Protein AF-A0ABC8V408-F1 (afdb_monomer)

Sequence (95 aa):
MGIKLAKLLQIRELYGNVIVSSRGKLNFQEQYRKIQTSQPLILKYQGTERIGDGAVEQIHVDIQTPNGAIGADILLTGGLNGSFCSILIAPFQNY

Nearest PDB structures (foldseek):
  8ao1-assembly1_A  TM=4.439E-01  e=2.085E-01  synthetic construct
  8ao0-assembly1_A  TM=3.555E-01  e=2.653E-01  synthetic construct
  1muc-assembly1_A  TM=5.582E-01  e=2.775E+00  Pseudomonas putida
  5z58-assembly1_v  TM=5.111E-01  e=2.317E+00  Homo sapiens
  7r81-assembly1_K1  TM=2.181E-01  e=5.716E+00  Neurospora crassa

Radius of gyration: 19.47 Å; Cα contacts (8 Å, |Δi|>4): 95; chains: 1; bounding box: 43×25×56 Å

Structure (mmCIF, N/CA/C/O backbone):
data_AF-A0ABC8V408-F1
#
_entry.id   AF-A0ABC8V408-F1
#
loop_
_atom_site.group_PDB
_atom_site.id
_atom_site.type_symbol
_atom_site.label_atom_id
_atom_site.label_alt_id
_atom_site.label_comp_id
_atom_site.label_asym_id
_atom_site.label_entity_id
_atom_site.label_seq_id
_atom_site.pdbx_PDB_ins_code
_atom_site.Cartn_x
_atom_site.Cartn_y
_atom_site.Cartn_z
_atom_site.occupancy
_atom_site.B_iso_or_equiv
_atom_site.auth_seq_id
_atom_site.auth_comp_id
_atom_site.auth_asym_id
_atom_site.auth_atom_id
_atom_site.pdbx_PDB_model_num
ATOM 1 N N . MET A 1 1 ? 6.455 13.764 -4.347 1.00 50.97 1 MET A N 1
ATOM 2 C CA . MET A 1 1 ? 5.680 13.418 -5.564 1.00 50.97 1 MET A CA 1
ATOM 3 C C . MET A 1 1 ? 6.428 13.725 -6.872 1.00 50.97 1 MET A C 1
ATOM 5 O O . MET A 1 1 ? 6.547 12.827 -7.692 1.00 50.97 1 MET A O 1
ATOM 9 N N . GLY A 1 2 ? 7.004 14.923 -7.069 1.00 54.75 2 GLY A N 1
ATOM 10 C CA . GLY A 1 2 ? 7.612 15.327 -8.359 1.00 54.75 2 GLY A CA 1
ATOM 11 C C . GLY A 1 2 ? 8.910 14.618 -8.792 1.00 54.75 2 GLY A C 1
ATOM 12 O O . GLY A 1 2 ? 9.162 14.480 -9.984 1.00 54.75 2 GLY A O 1
ATOM 13 N N . ILE A 1 3 ? 9.712 14.102 -7.854 1.00 55.97 3 ILE A N 1
ATOM 14 C CA . ILE A 1 3 ? 11.052 13.553 -8.153 1.00 55.97 3 ILE A CA 1
ATOM 15 C C . ILE A 1 3 ? 10.989 12.265 -9.004 1.00 55.97 3 ILE A C 1
ATOM 17 O O . ILE A 1 3 ? 11.842 12.051 -9.861 1.00 55.97 3 ILE A O 1
ATOM 21 N N . LYS A 1 4 ? 9.979 11.404 -8.795 1.00 68.75 4 LYS A N 1
ATOM 22 C CA . LYS A 1 4 ? 9.839 10.109 -9.499 1.00 68.75 4 LYS A CA 1
ATOM 23 C C . LYS A 1 4 ? 9.394 10.311 -10.958 1.00 68.75 4 LYS A C 1
ATOM 25 O O . LYS A 1 4 ? 9.895 9.631 -11.847 1.00 68.75 4 LYS A O 1
ATOM 30 N N . LEU A 1 5 ? 8.518 11.291 -11.203 1.00 69.75 5 LEU A N 1
ATOM 31 C CA . LEU A 1 5 ? 8.029 11.643 -12.540 1.00 69.75 5 LEU A CA 1
ATOM 32 C C . LEU A 1 5 ? 9.090 12.379 -13.369 1.00 69.75 5 LEU A C 1
ATOM 34 O O . LEU A 1 5 ? 9.306 12.027 -14.525 1.00 69.75 5 LEU A O 1
ATOM 38 N N . ALA A 1 6 ? 9.795 13.341 -12.763 1.00 75.50 6 ALA A N 1
ATOM 39 C CA . ALA A 1 6 ? 10.875 14.077 -13.421 1.00 75.50 6 ALA A CA 1
ATOM 40 C C . ALA A 1 6 ? 12.006 13.146 -13.892 1.00 75.50 6 ALA A C 1
ATOM 42 O O . ALA A 1 6 ? 12.477 13.265 -15.018 1.00 75.50 6 ALA A O 1
ATOM 43 N N . LYS A 1 7 ? 12.378 12.150 -13.076 1.00 78.31 7 LYS A N 1
ATOM 44 C CA . LYS A 1 7 ? 13.353 11.118 -13.467 1.00 78.31 7 LYS A CA 1
ATOM 45 C C . LYS A 1 7 ? 12.872 10.264 -14.642 1.00 78.31 7 LYS A C 1
ATOM 47 O O . LYS A 1 7 ? 13.669 9.925 -15.508 1.00 78.31 7 LYS A O 1
ATOM 52 N N . LEU A 1 8 ? 11.582 9.922 -14.691 1.00 74.75 8 LEU A N 1
ATOM 53 C CA . LEU A 1 8 ? 11.026 9.133 -15.793 1.00 74.75 8 LEU A CA 1
ATOM 54 C C . LEU A 1 8 ? 11.068 9.917 -17.116 1.00 74.75 8 LEU A C 1
ATOM 56 O O . LEU A 1 8 ? 11.419 9.355 -18.151 1.00 74.75 8 LEU A O 1
ATOM 60 N N . LEU A 1 9 ? 10.743 11.214 -17.068 1.00 78.75 9 LEU A N 1
ATOM 61 C CA . LEU A 1 9 ? 10.817 12.119 -18.219 1.00 78.75 9 LEU A CA 1
ATOM 62 C C . LEU A 1 9 ? 12.257 12.291 -18.711 1.00 78.75 9 LEU A C 1
ATOM 64 O O . LEU A 1 9 ? 12.510 12.127 -19.900 1.00 78.75 9 LEU A O 1
ATOM 68 N N . GLN A 1 10 ? 13.204 12.496 -17.795 1.00 80.19 10 GLN A N 1
ATOM 69 C CA . GLN A 1 10 ? 14.623 12.602 -18.132 1.00 80.19 10 GLN A CA 1
ATOM 70 C C . GLN A 1 10 ? 15.150 11.333 -18.824 1.00 80.19 10 GLN A C 1
ATOM 72 O O . GLN A 1 10 ? 15.888 11.407 -19.803 1.00 80.19 10 GLN A O 1
ATOM 77 N N . ILE A 1 11 ? 14.750 10.147 -18.353 1.00 77.31 11 ILE A N 1
ATOM 78 C CA . ILE A 1 11 ? 15.141 8.882 -18.992 1.00 77.31 11 ILE A CA 1
ATOM 79 C C . ILE A 1 11 ? 14.538 8.769 -20.397 1.00 77.31 11 ILE A C 1
ATOM 81 O O . ILE A 1 11 ? 15.227 8.311 -21.304 1.00 77.31 11 ILE A O 1
ATOM 85 N N . ARG A 1 12 ? 13.289 9.208 -20.604 1.00 78.12 12 ARG A N 1
ATOM 86 C CA . ARG A 1 12 ? 12.673 9.236 -21.940 1.00 78.12 12 ARG A CA 1
ATOM 87 C C . ARG A 1 12 ? 13.443 10.138 -22.899 1.00 78.12 12 ARG A C 1
ATOM 89 O O . ARG A 1 12 ? 13.641 9.762 -24.049 1.00 78.12 12 ARG A O 1
ATOM 96 N N . GLU A 1 13 ? 13.837 11.321 -22.447 1.00 84.75 13 GLU A N 1
ATOM 97 C CA . GLU A 1 13 ? 14.586 12.277 -23.270 1.00 84.75 13 GLU A CA 1
ATOM 98 C C . GLU A 1 13 ? 15.946 11.714 -23.695 1.00 84.75 13 GLU A C 1
ATOM 100 O O . GLU A 1 13 ? 16.358 11.910 -24.834 1.00 84.75 13 GLU A O 1
ATOM 105 N N . LEU A 1 14 ? 16.606 10.964 -22.809 1.00 79.00 14 LEU A N 1
ATOM 106 C CA . LEU A 1 14 ? 17.934 10.401 -23.059 1.00 79.00 14 LEU A CA 1
ATOM 107 C C . LEU A 1 14 ? 17.917 9.067 -23.825 1.00 79.00 14 LEU A C 1
ATOM 109 O O . LEU A 1 14 ? 18.804 8.821 -24.637 1.00 79.00 14 LEU A O 1
ATOM 113 N N . TYR A 1 15 ? 16.938 8.196 -23.565 1.00 74.94 15 TYR A N 1
ATOM 114 C CA . TYR A 1 15 ? 16.944 6.794 -24.019 1.00 74.94 15 TYR A CA 1
ATOM 115 C C . TYR A 1 15 ? 15.696 6.388 -24.819 1.00 74.94 15 TYR A C 1
ATOM 117 O O . TYR A 1 15 ? 15.560 5.236 -25.236 1.00 74.94 15 TYR A O 1
ATOM 125 N N . GLY A 1 16 ? 14.770 7.318 -25.060 1.00 77.88 16 GLY A N 1
ATOM 126 C CA . GLY A 1 16 ? 13.531 7.054 -25.781 1.00 77.88 16 GLY A CA 1
ATOM 127 C C . GLY A 1 16 ? 12.524 6.239 -24.962 1.00 77.88 16 GLY A C 1
ATOM 128 O O . GLY A 1 16 ? 12.420 6.354 -23.744 1.00 77.88 16 GLY A O 1
ATOM 129 N N . ASN A 1 17 ? 11.716 5.420 -25.635 1.00 78.69 17 ASN A N 1
ATOM 130 C CA . ASN A 1 17 ? 10.537 4.795 -25.018 1.00 78.69 17 ASN A CA 1
ATOM 131 C C . ASN A 1 17 ? 10.851 3.545 -24.163 1.00 78.69 17 ASN A C 1
ATOM 133 O O . ASN A 1 17 ? 9.937 2.945 -23.590 1.00 78.69 17 ASN A O 1
ATOM 137 N N . VAL A 1 18 ? 12.122 3.132 -24.099 1.00 75.88 18 VAL A N 1
ATOM 138 C CA . VAL A 1 18 ? 12.580 1.917 -23.411 1.00 75.88 18 VAL A CA 1
ATOM 139 C C . VAL A 1 18 ? 13.466 2.299 -22.230 1.00 75.88 18 VAL A C 1
ATOM 141 O O . VAL A 1 18 ? 14.539 2.868 -22.396 1.00 75.88 18 VAL A O 1
ATOM 144 N N . ILE A 1 19 ? 13.029 1.936 -21.028 1.00 77.81 19 ILE A N 1
ATOM 145 C CA . ILE A 1 19 ? 13.761 2.136 -19.779 1.00 77.81 19 ILE A CA 1
ATOM 146 C C . ILE A 1 19 ? 14.476 0.830 -19.438 1.00 77.81 19 ILE A C 1
ATOM 148 O O . ILE A 1 19 ? 13.833 -0.200 -19.235 1.00 77.81 19 ILE A O 1
ATOM 152 N N . VAL A 1 20 ? 15.804 0.849 -19.352 1.00 72.88 20 VAL A N 1
ATOM 153 C CA . VAL A 1 20 ? 16.577 -0.324 -18.921 1.00 72.88 20 VAL A CA 1
ATOM 154 C C . VAL A 1 20 ? 16.702 -0.307 -17.398 1.00 72.88 20 VAL A C 1
ATOM 156 O O . VAL A 1 20 ? 17.131 0.683 -16.814 1.00 72.88 20 VAL A O 1
ATOM 159 N N . SER A 1 21 ? 16.314 -1.404 -16.749 1.00 71.69 21 SER A N 1
ATOM 160 C CA . SER A 1 21 ? 16.461 -1.607 -15.305 1.00 71.69 21 SER A CA 1
ATOM 161 C C . SER A 1 21 ? 17.210 -2.907 -15.017 1.00 71.69 21 SER A C 1
ATOM 163 O O . SER A 1 21 ? 17.320 -3.771 -15.888 1.00 71.69 21 SER A O 1
ATOM 165 N N . SER A 1 22 ? 17.645 -3.105 -13.769 1.00 70.94 22 SER A N 1
ATOM 166 C CA . SER A 1 22 ? 18.223 -4.381 -13.316 1.00 70.94 22 SER A CA 1
ATOM 167 C C . SER A 1 22 ? 17.267 -5.573 -13.459 1.00 70.94 22 SER A C 1
ATOM 169 O O . SER A 1 22 ? 17.711 -6.715 -13.450 1.00 70.94 22 SER A O 1
ATOM 171 N N . ARG A 1 23 ? 15.960 -5.319 -13.619 1.00 73.50 23 ARG A N 1
ATOM 172 C CA . ARG A 1 23 ? 14.916 -6.331 -13.843 1.00 73.50 23 ARG A CA 1
ATOM 173 C C . ARG A 1 23 ? 14.545 -6.506 -15.323 1.00 73.50 23 ARG A C 1
ATOM 175 O O . ARG A 1 23 ? 13.594 -7.218 -15.622 1.00 73.50 23 ARG A O 1
ATOM 182 N N . GLY A 1 24 ? 15.260 -5.851 -16.241 1.00 79.06 24 GLY A N 1
ATOM 183 C CA . GLY A 1 24 ? 15.018 -5.914 -17.684 1.00 79.06 24 GLY A CA 1
ATOM 184 C C . GLY A 1 24 ? 14.504 -4.605 -18.290 1.00 79.06 24 GLY A C 1
ATOM 185 O O . GLY A 1 24 ? 14.545 -3.541 -17.662 1.00 79.06 24 GLY A O 1
ATOM 186 N N . LYS A 1 25 ? 14.046 -4.692 -19.546 1.00 81.69 25 LYS A N 1
ATOM 187 C CA . LYS A 1 25 ? 13.510 -3.566 -20.327 1.00 81.69 25 LYS A CA 1
ATOM 188 C C . LYS A 1 25 ? 12.063 -3.280 -19.923 1.00 81.69 25 LYS A C 1
ATOM 190 O O . LYS A 1 25 ? 11.224 -4.173 -19.940 1.00 81.69 25 LYS A O 1
ATOM 195 N N . LEU A 1 26 ? 11.778 -2.028 -19.595 1.00 79.12 26 LEU A N 1
ATOM 196 C CA . LEU A 1 26 ? 10.465 -1.527 -19.202 1.00 79.12 26 LEU A CA 1
ATOM 197 C C . LEU A 1 26 ? 9.984 -0.495 -20.226 1.00 79.12 26 LEU A C 1
ATOM 199 O O . LEU A 1 26 ? 10.774 0.305 -20.725 1.00 79.12 26 LEU A O 1
ATOM 203 N N . ASN A 1 27 ? 8.688 -0.482 -20.529 1.00 82.38 27 ASN A N 1
ATOM 204 C CA . ASN A 1 27 ? 8.102 0.507 -21.428 1.00 82.38 27 ASN A CA 1
ATOM 205 C C . ASN A 1 27 ? 7.772 1.807 -20.673 1.00 82.38 27 ASN A C 1
ATOM 207 O O . ASN A 1 27 ? 7.123 1.780 -19.626 1.00 82.38 27 ASN A O 1
ATOM 211 N N . PHE A 1 28 ? 8.188 2.953 -21.215 1.00 78.81 28 PHE A N 1
ATOM 212 C CA . PHE A 1 28 ? 7.948 4.257 -20.594 1.00 78.81 28 PHE A CA 1
ATOM 213 C C . PHE A 1 28 ? 6.455 4.558 -20.384 1.00 78.81 28 PHE A C 1
ATOM 215 O O . PHE A 1 28 ? 6.074 4.974 -19.292 1.00 78.81 28 PHE A O 1
ATOM 222 N N . GLN A 1 29 ? 5.600 4.328 -21.385 1.00 81.00 29 GLN A N 1
ATOM 223 C CA . GLN A 1 29 ? 4.163 4.622 -21.294 1.00 81.00 29 GLN A CA 1
ATOM 224 C C . GLN A 1 29 ? 3.482 3.772 -20.220 1.00 81.00 29 GLN A C 1
ATOM 226 O O . GLN A 1 29 ? 2.631 4.270 -19.485 1.00 81.00 29 GLN A O 1
ATOM 231 N N . GLU A 1 30 ? 3.880 2.506 -20.087 1.00 80.44 30 GLU A N 1
ATOM 232 C CA . GLU A 1 30 ? 3.378 1.640 -19.020 1.00 80.44 30 GLU A CA 1
ATOM 233 C C . GLU A 1 30 ? 3.778 2.144 -17.634 1.00 80.44 30 GLU A C 1
ATOM 235 O O . GLU A 1 30 ? 2.939 2.172 -16.736 1.00 80.44 30 GLU A O 1
ATOM 240 N N . GLN A 1 31 ? 5.032 2.565 -17.449 1.00 77.19 31 GLN A N 1
ATOM 241 C CA . GLN A 1 31 ? 5.505 3.091 -16.164 1.00 77.19 31 GLN A CA 1
ATOM 242 C C . GLN A 1 31 ? 4.875 4.446 -15.832 1.00 77.19 31 GLN A C 1
ATOM 244 O O . GLN A 1 31 ? 4.475 4.682 -14.694 1.00 77.19 31 GLN A O 1
ATOM 249 N N . TYR A 1 32 ? 4.726 5.315 -16.830 1.00 77.75 32 TYR A N 1
ATOM 250 C CA . TYR A 1 32 ? 4.062 6.605 -16.691 1.00 7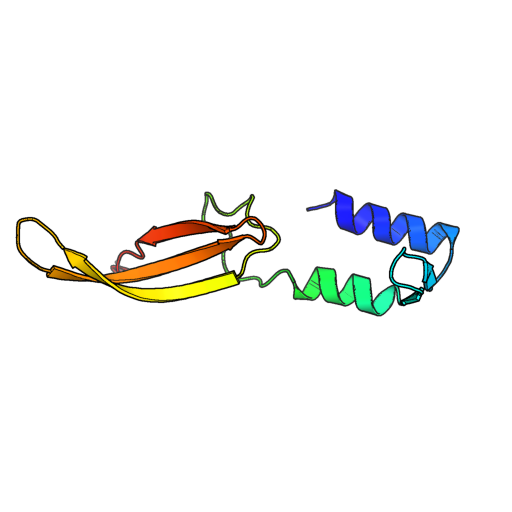7.75 32 TYR A CA 1
ATOM 251 C C . TYR A 1 32 ? 2.597 6.431 -16.274 1.00 77.75 32 TYR A C 1
ATOM 253 O O . TYR A 1 32 ? 2.159 7.024 -15.290 1.00 77.75 32 TYR A O 1
ATOM 261 N N . ARG A 1 33 ? 1.865 5.537 -16.950 1.00 78.25 33 ARG A N 1
ATOM 262 C CA . ARG A 1 33 ? 0.485 5.195 -16.595 1.00 78.25 33 ARG A CA 1
ATOM 263 C C . ARG A 1 33 ? 0.398 4.580 -15.203 1.00 78.25 33 ARG A C 1
ATOM 265 O O . ARG A 1 33 ? -0.457 4.999 -14.441 1.00 78.25 33 ARG A O 1
ATOM 272 N N . LYS A 1 34 ? 1.307 3.668 -14.834 1.00 74.00 34 LYS A N 1
ATOM 273 C CA . LYS A 1 34 ? 1.370 3.104 -13.474 1.00 74.00 34 LYS A CA 1
ATOM 274 C C . LYS A 1 34 ? 1.521 4.186 -12.410 1.00 74.00 34 LYS A C 1
ATOM 276 O O . LYS A 1 34 ? 0.818 4.121 -11.416 1.00 74.00 34 LYS A O 1
ATOM 281 N N . ILE A 1 35 ? 2.387 5.179 -12.623 1.00 72.00 35 ILE A N 1
A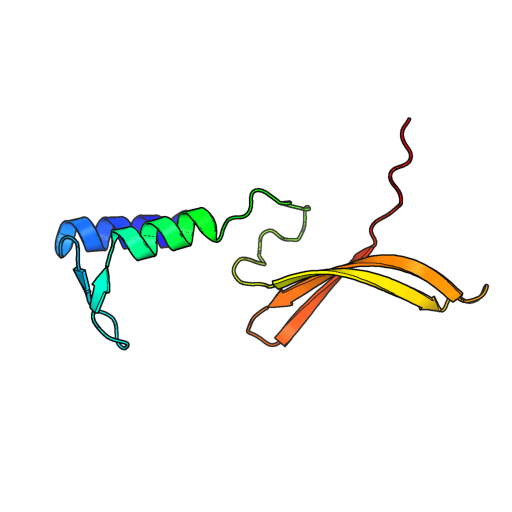TOM 282 C CA . ILE A 1 35 ? 2.578 6.300 -11.685 1.00 72.00 35 ILE A CA 1
ATOM 283 C C . ILE A 1 35 ? 1.322 7.175 -11.588 1.00 72.00 35 ILE A C 1
ATOM 285 O O . ILE A 1 35 ? 1.025 7.692 -10.514 1.00 72.00 35 ILE A O 1
ATOM 289 N N . GLN A 1 36 ? 0.594 7.353 -12.693 1.00 68.81 36 GLN A N 1
ATOM 290 C CA . GLN A 1 36 ? -0.672 8.087 -12.693 1.00 68.81 36 GLN A CA 1
ATOM 291 C C . GLN A 1 36 ? -1.799 7.299 -12.010 1.00 68.81 36 GLN A C 1
ATOM 293 O O . GLN A 1 36 ? -2.568 7.881 -11.257 1.00 68.81 36 GLN A O 1
ATOM 298 N N . THR A 1 37 ? -1.887 5.983 -12.224 1.00 66.69 37 THR A N 1
ATOM 299 C CA . THR A 1 37 ? -2.943 5.131 -11.649 1.00 66.69 37 THR A CA 1
ATOM 300 C C . THR A 1 37 ? -2.655 4.691 -10.218 1.00 66.69 37 THR A C 1
ATOM 302 O O . THR A 1 37 ? -3.586 4.409 -9.475 1.00 66.69 37 THR A O 1
ATOM 305 N N . SER A 1 38 ? -1.385 4.636 -9.802 1.00 62.56 38 SER A N 1
ATOM 306 C CA . SER A 1 38 ? -0.992 4.363 -8.412 1.00 62.56 38 SER A CA 1
ATOM 3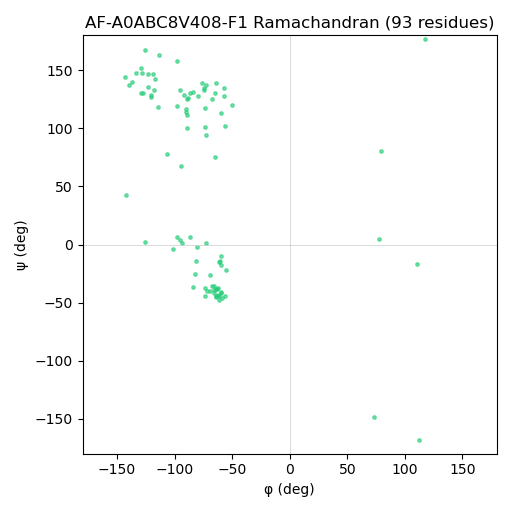07 C C . SER A 1 38 ? -1.276 5.541 -7.479 1.00 62.56 38 SER A C 1
ATOM 309 O O . SER A 1 38 ? -0.935 5.481 -6.304 1.00 62.56 38 SER A O 1
ATOM 311 N N . GLN A 1 39 ? -1.841 6.630 -7.999 1.00 59.09 39 GLN A N 1
ATOM 312 C CA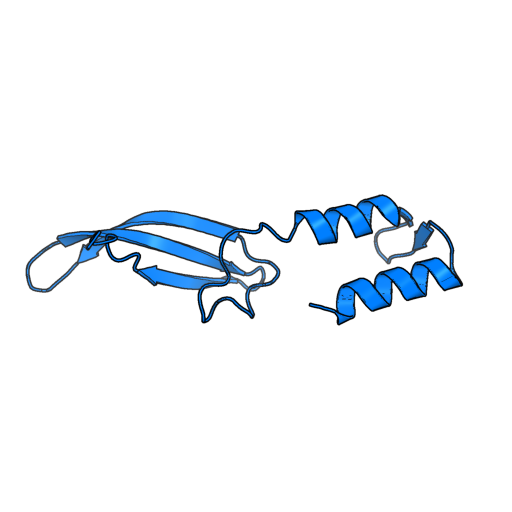 . GLN A 1 39 ? -2.338 7.752 -7.218 1.00 59.09 39 GLN A CA 1
ATOM 313 C C . GLN A 1 39 ? -3.864 7.703 -7.240 1.00 59.09 39 GLN A C 1
ATOM 315 O O . GLN A 1 39 ? -4.487 8.436 -8.013 1.00 59.09 39 GLN A O 1
ATOM 320 N N . PRO A 1 40 ? -4.500 6.831 -6.440 1.00 50.28 40 PRO A N 1
ATOM 321 C CA . PRO A 1 40 ? -5.927 6.964 -6.238 1.00 50.28 40 PRO A CA 1
ATOM 322 C C . PRO A 1 40 ? -6.193 8.373 -5.691 1.00 50.28 40 PRO A C 1
ATOM 324 O O . PRO A 1 40 ? -5.513 8.845 -4.782 1.00 50.28 40 PRO A O 1
ATOM 327 N N . LEU A 1 41 ? -7.203 9.048 -6.246 1.00 51.81 41 LEU A N 1
ATOM 328 C CA . LEU A 1 41 ? -7.695 10.347 -5.762 1.00 51.81 41 LEU A CA 1
ATOM 329 C C . LEU A 1 41 ? -8.188 10.270 -4.297 1.00 51.81 41 LEU A C 1
ATOM 331 O O . LEU A 1 41 ? -8.480 11.283 -3.665 1.00 51.81 41 LEU A O 1
ATOM 335 N N . ILE A 1 42 ? -8.290 9.050 -3.769 1.00 48.38 42 ILE A N 1
ATOM 336 C CA . ILE A 1 42 ? -8.746 8.710 -2.434 1.00 48.38 42 ILE A CA 1
ATOM 337 C C . ILE A 1 42 ? -7.656 9.097 -1.423 1.00 48.38 42 ILE A C 1
ATOM 339 O O . ILE A 1 42 ? -6.746 8.342 -1.105 1.00 48.38 42 ILE A O 1
ATOM 343 N N . LEU A 1 43 ? -7.840 10.313 -0.910 1.00 47.97 43 LEU A N 1
ATOM 344 C CA . LEU A 1 43 ? -7.639 10.682 0.488 1.00 47.97 43 LEU A CA 1
ATOM 345 C C . LEU A 1 43 ? -6.190 10.926 0.923 1.00 47.97 43 LEU A C 1
ATOM 347 O O . LEU A 1 43 ? -5.573 10.158 1.655 1.00 47.97 43 LEU A O 1
ATOM 351 N N . LYS A 1 44 ? -5.718 12.136 0.608 1.00 47.56 44 LYS A N 1
ATOM 352 C CA . LYS A 1 44 ? -4.771 12.857 1.467 1.00 47.56 44 LYS A CA 1
ATOM 353 C C . LYS A 1 44 ? -5.460 13.193 2.798 1.00 47.56 44 LYS A C 1
ATOM 355 O O . LYS A 1 44 ? -5.849 14.336 3.021 1.00 47.56 44 LYS A O 1
ATOM 360 N N . TYR A 1 45 ? -5.640 12.215 3.681 1.00 49.09 45 TYR A N 1
ATOM 361 C CA . TYR A 1 45 ? -5.832 12.541 5.094 1.00 49.09 45 TYR A CA 1
ATOM 362 C C . TYR A 1 45 ? -4.531 13.175 5.594 1.00 49.09 45 TYR A C 1
ATOM 364 O O . TYR A 1 45 ? -3.450 12.628 5.340 1.00 49.09 45 TYR A O 1
ATOM 372 N N . GLN A 1 46 ? -4.612 14.330 6.265 1.00 46.81 46 GLN A N 1
ATOM 373 C CA . GLN A 1 46 ? -3.450 14.943 6.918 1.00 46.81 46 GLN A CA 1
ATOM 374 C C . GLN A 1 46 ? -2.752 13.879 7.784 1.00 46.81 46 GLN A C 1
ATOM 376 O O . GLN A 1 46 ? -3.376 13.278 8.652 1.00 46.81 46 GLN A O 1
ATOM 381 N N . GLY A 1 47 ? -1.479 13.592 7.488 1.00 52.62 47 GLY A N 1
ATOM 382 C CA . GLY A 1 47 ? -0.699 12.517 8.126 1.00 52.62 47 GLY A CA 1
ATOM 383 C C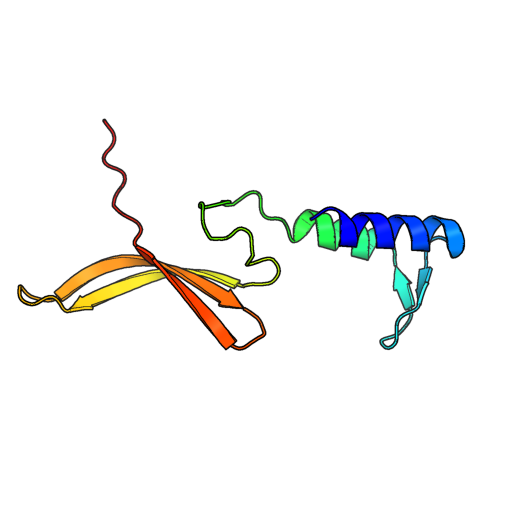 . GLY A 1 47 ? -0.361 11.317 7.226 1.00 52.62 47 GLY A C 1
ATOM 384 O O . GLY A 1 47 ? 0.589 10.594 7.516 1.00 52.62 47 GLY A O 1
ATOM 385 N N . THR A 1 48 ? -1.041 11.142 6.088 1.00 49.69 48 THR A N 1
ATOM 386 C CA . THR A 1 48 ? -0.772 10.049 5.120 1.00 49.69 48 THR A CA 1
ATOM 387 C C . THR A 1 48 ? 0.190 10.444 3.992 1.00 49.69 48 THR A C 1
ATOM 389 O O . THR A 1 48 ? 0.548 9.624 3.151 1.00 49.69 48 THR A O 1
ATOM 392 N N . GLU A 1 49 ? 0.696 11.682 3.998 1.00 51.41 49 GLU A N 1
ATOM 393 C CA . GLU A 1 49 ? 1.542 12.256 2.936 1.00 51.41 49 GLU A CA 1
ATOM 394 C C . GLU A 1 49 ? 2.873 11.515 2.699 1.00 51.41 49 GLU A C 1
ATOM 396 O O . GLU A 1 49 ? 3.529 11.713 1.674 1.00 51.41 49 GLU A O 1
ATOM 401 N N . ARG A 1 50 ? 3.278 10.645 3.634 1.00 51.00 50 ARG A N 1
ATOM 402 C CA . ARG A 1 50 ? 4.487 9.808 3.535 1.00 51.00 50 ARG A CA 1
ATOM 403 C C . ARG A 1 50 ? 4.198 8.356 3.135 1.00 51.00 50 ARG A C 1
ATOM 405 O O . ARG A 1 50 ? 5.143 7.601 2.922 1.00 51.00 50 ARG A O 1
ATOM 412 N N . ILE A 1 51 ? 2.931 7.966 2.997 1.00 54.25 51 ILE A N 1
ATOM 413 C CA . ILE A 1 51 ? 2.502 6.597 2.683 1.00 54.25 51 ILE A CA 1
ATOM 414 C C . ILE A 1 51 ? 2.321 6.486 1.164 1.00 54.25 51 ILE A C 1
ATOM 416 O O . ILE A 1 51 ? 1.219 6.426 0.637 1.00 54.25 51 ILE A O 1
ATOM 420 N N . GLY A 1 52 ? 3.433 6.569 0.431 1.00 51.12 52 GLY A N 1
ATOM 421 C CA . GLY A 1 52 ? 3.424 6.596 -1.038 1.00 51.12 52 GLY A CA 1
ATOM 422 C C . GLY A 1 52 ? 3.305 5.226 -1.716 1.00 51.12 52 GLY A C 1
ATOM 423 O O . GLY A 1 52 ? 3.047 5.184 -2.912 1.00 51.12 52 GLY A O 1
ATOM 424 N N . ASP A 1 53 ? 3.504 4.133 -0.973 1.00 54.00 53 ASP A N 1
ATOM 425 C CA . ASP A 1 53 ? 3.573 2.758 -1.493 1.00 54.00 53 ASP A CA 1
ATOM 426 C C . ASP A 1 53 ? 2.885 1.766 -0.519 1.00 54.00 53 ASP A C 1
ATOM 428 O O . ASP A 1 53 ? 3.440 0.711 -0.205 1.00 54.00 53 ASP A O 1
ATOM 432 N N . GLY A 1 54 ? 1.723 2.133 0.039 1.00 58.62 54 GLY A N 1
ATOM 433 C CA . GLY A 1 54 ? 1.014 1.316 1.031 1.00 58.62 54 GLY A CA 1
ATOM 434 C C . GLY A 1 54 ? -0.380 0.859 0.602 1.00 58.62 54 GLY A C 1
ATOM 435 O O . GLY A 1 54 ? -1.078 1.581 -0.107 1.00 58.62 54 GLY A O 1
ATOM 436 N N . ALA A 1 55 ? -0.782 -0.340 1.034 1.00 67.38 55 ALA A N 1
ATOM 437 C CA . ALA A 1 55 ? -2.166 -0.797 0.923 1.00 67.38 55 ALA A CA 1
ATOM 438 C C . ALA A 1 55 ? -3.025 -0.033 1.939 1.00 67.38 55 ALA A C 1
ATOM 440 O O . ALA A 1 55 ? -2.594 0.168 3.077 1.00 67.38 55 ALA A O 1
ATOM 441 N N . VAL A 1 56 ? -4.209 0.405 1.513 1.00 74.19 56 VAL A N 1
ATOM 442 C CA . VAL A 1 56 ? -5.190 1.097 2.353 1.00 74.19 56 VAL A CA 1
ATOM 443 C C . VAL A 1 56 ? -6.471 0.278 2.346 1.00 74.19 56 VAL A C 1
ATOM 445 O O . VAL A 1 56 ? -6.983 -0.034 1.272 1.00 74.19 56 VAL A O 1
ATOM 448 N N . GLU A 1 57 ? -6.983 -0.058 3.524 1.00 78.75 57 GLU A N 1
ATOM 449 C CA . GLU A 1 57 ? -8.209 -0.838 3.689 1.00 78.75 57 GLU A CA 1
ATOM 450 C C . GLU A 1 57 ? -9.035 -0.269 4.846 1.00 78.75 57 GLU A C 1
ATOM 452 O O . GLU A 1 57 ? -8.489 0.099 5.887 1.00 78.75 57 GLU A O 1
ATOM 457 N N . GLN A 1 58 ? -10.350 -0.164 4.661 1.00 83.06 58 GLN A N 1
ATOM 458 C CA . GLN A 1 58 ? -11.272 0.128 5.755 1.00 83.06 58 GLN A CA 1
ATOM 459 C C . GLN A 1 58 ? -11.699 -1.197 6.379 1.00 83.06 58 GLN A C 1
ATOM 461 O O . GLN A 1 58 ? -12.206 -2.069 5.676 1.00 83.06 58 GLN A O 1
ATOM 466 N N . ILE A 1 59 ? -11.517 -1.333 7.689 1.00 84.00 59 ILE A N 1
ATOM 467 C CA . ILE A 1 59 ? -11.896 -2.535 8.434 1.00 84.00 59 ILE A CA 1
ATOM 468 C C . ILE A 1 59 ? -12.745 -2.163 9.647 1.00 84.00 59 ILE A C 1
ATOM 470 O O . ILE A 1 59 ? -12.552 -1.106 10.252 1.00 84.00 59 ILE A O 1
ATOM 474 N N . HIS A 1 60 ? -13.673 -3.050 9.999 1.00 89.44 60 HIS A N 1
ATOM 475 C CA . HIS A 1 60 ? -14.477 -2.940 11.210 1.00 89.44 60 HIS A CA 1
ATOM 476 C C . HIS A 1 60 ? -13.783 -3.687 12.349 1.00 89.44 60 HIS A C 1
ATOM 478 O O . HIS A 1 60 ? -13.397 -4.847 12.178 1.00 89.44 60 HIS A O 1
ATOM 484 N N . VAL A 1 61 ? -13.602 -3.033 13.495 1.00 86.75 61 VAL A N 1
ATOM 485 C CA . VAL A 1 61 ? -12.901 -3.596 14.655 1.00 86.75 61 VAL A CA 1
ATOM 486 C C . VAL A 1 61 ? -13.675 -3.361 15.946 1.00 86.75 61 VAL A C 1
ATOM 488 O O . VAL A 1 61 ? -14.299 -2.317 16.124 1.00 86.75 61 VAL A O 1
ATOM 491 N N . ASP A 1 62 ? -13.560 -4.305 16.878 1.00 91.38 62 ASP A N 1
ATOM 492 C CA . ASP A 1 62 ? -14.037 -4.139 18.250 1.00 91.38 62 ASP A CA 1
ATOM 493 C C . ASP A 1 62 ? -12.926 -3.535 19.118 1.00 91.38 62 ASP A C 1
ATOM 495 O O . ASP A 1 62 ? -11.909 -4.172 19.409 1.00 91.38 62 ASP A O 1
ATOM 499 N N . ILE A 1 63 ? -13.115 -2.290 19.551 1.00 86.25 63 ILE A N 1
ATOM 500 C CA . ILE A 1 63 ? -12.202 -1.591 20.454 1.00 86.25 63 ILE A CA 1
ATOM 501 C C . ILE A 1 63 ? -12.636 -1.870 21.889 1.00 86.25 63 ILE A C 1
ATOM 503 O O . ILE A 1 63 ? -13.714 -1.463 22.322 1.00 86.25 63 ILE A O 1
ATOM 507 N N . GLN A 1 64 ? -11.774 -2.539 22.651 1.00 91.31 64 GLN A N 1
ATOM 508 C CA . GLN A 1 64 ? -12.004 -2.759 24.075 1.00 91.31 64 GLN A CA 1
ATOM 509 C C . GLN A 1 64 ? -11.778 -1.458 24.849 1.00 91.31 64 GLN A C 1
ATOM 511 O O . GLN A 1 64 ? -10.668 -0.927 24.884 1.00 91.31 64 GLN A O 1
ATOM 516 N N . THR A 1 65 ? -12.832 -0.953 25.487 1.00 86.25 65 THR A N 1
ATOM 517 C CA . THR A 1 65 ? -12.769 0.204 26.386 1.00 86.25 65 THR A CA 1
ATOM 518 C C . THR A 1 65 ? -13.076 -0.227 27.823 1.00 86.25 65 THR A C 1
ATOM 520 O O . THR A 1 65 ? -13.681 -1.282 28.028 1.00 86.25 65 THR A O 1
ATOM 523 N N . PRO A 1 66 ? -12.740 0.587 28.843 1.00 93.25 66 PRO A N 1
ATOM 524 C CA . PRO A 1 66 ? -13.156 0.319 30.223 1.00 93.25 66 PRO A CA 1
ATOM 525 C C . PRO A 1 66 ? -14.676 0.166 30.404 1.00 93.25 66 PRO A C 1
ATOM 527 O O . PRO A 1 66 ? -15.114 -0.464 31.360 1.00 93.25 66 PRO A O 1
ATOM 530 N N . ASN A 1 67 ? -15.474 0.712 29.478 1.00 91.00 67 ASN A N 1
ATOM 531 C CA . ASN A 1 67 ? -16.937 0.672 29.508 1.00 91.00 67 ASN A CA 1
ATOM 532 C C . ASN A 1 67 ? -17.522 -0.482 28.670 1.00 91.00 67 ASN A C 1
ATOM 534 O O . ASN A 1 67 ? -18.740 -0.573 28.528 1.00 91.00 67 ASN A O 1
ATOM 538 N N . GLY A 1 68 ? -16.672 -1.341 28.099 1.00 89.50 68 GLY A N 1
ATOM 539 C CA . GLY A 1 68 ? -17.056 -2.430 27.201 1.00 89.50 68 GLY A CA 1
ATOM 540 C C . GLY A 1 68 ? -16.469 -2.291 25.795 1.00 89.50 68 GLY A C 1
ATOM 541 O O . GLY A 1 68 ? -15.773 -1.322 25.477 1.00 89.50 68 GLY A O 1
ATOM 542 N N . ALA A 1 69 ? -16.737 -3.284 24.950 1.00 90.00 69 ALA A N 1
ATOM 543 C CA . ALA A 1 69 ? -16.326 -3.267 23.552 1.00 90.00 69 ALA A CA 1
ATOM 544 C C . ALA A 1 69 ? -17.210 -2.310 22.742 1.00 90.00 69 ALA A C 1
ATOM 546 O O . ALA A 1 69 ? -18.436 -2.341 22.867 1.00 90.00 69 ALA A O 1
ATOM 547 N N . ILE A 1 70 ? -16.591 -1.482 21.903 1.00 90.06 70 ILE A N 1
ATOM 548 C CA . ILE A 1 70 ? -17.288 -0.643 20.924 1.00 90.06 70 ILE A CA 1
ATOM 549 C C . ILE A 1 70 ? -16.854 -1.041 19.513 1.00 90.06 70 ILE A C 1
ATOM 551 O O . ILE A 1 70 ? -15.660 -1.177 19.254 1.00 90.06 70 ILE A O 1
ATOM 555 N N . GLY A 1 71 ? -17.812 -1.208 18.603 1.00 88.50 71 GLY A N 1
ATOM 556 C CA . GLY A 1 71 ? -17.520 -1.393 17.182 1.00 88.50 71 GLY A CA 1
ATOM 557 C C . GLY A 1 71 ? -17.107 -0.063 16.554 1.00 88.50 71 GLY A C 1
ATOM 558 O O . GLY A 1 71 ? -17.764 0.959 16.772 1.00 88.50 71 GLY A O 1
ATOM 559 N N . ALA A 1 72 ? -16.021 -0.060 15.790 1.00 86.44 72 ALA A N 1
ATOM 560 C CA . ALA A 1 72 ? -15.525 1.123 15.106 1.00 86.44 72 ALA A CA 1
ATOM 561 C C . ALA A 1 72 ? -14.960 0.779 13.730 1.00 86.44 72 ALA A C 1
ATOM 563 O O . ALA A 1 72 ? -14.295 -0.241 13.548 1.00 86.44 72 ALA A O 1
ATOM 564 N N . ASP A 1 73 ? -15.166 1.685 12.780 1.00 86.56 73 ASP A N 1
ATOM 565 C CA . ASP A 1 73 ? -14.490 1.619 11.495 1.00 86.56 73 ASP A CA 1
ATOM 566 C C . ASP A 1 73 ? -13.141 2.330 11.595 1.00 86.56 73 ASP A C 1
ATOM 568 O O . ASP A 1 73 ? -13.034 3.469 12.066 1.00 86.56 73 ASP A O 1
ATOM 572 N N . ILE A 1 74 ? -12.093 1.655 11.137 1.00 84.44 74 ILE A N 1
ATOM 573 C CA . ILE A 1 74 ? -10.753 2.225 11.062 1.00 84.44 74 ILE A CA 1
ATOM 574 C C . ILE A 1 74 ? -10.230 2.151 9.635 1.00 84.44 74 ILE A C 1
ATOM 576 O O . ILE A 1 74 ? -10.501 1.205 8.894 1.00 84.44 74 ILE A O 1
ATOM 580 N N . LEU A 1 75 ? -9.438 3.152 9.263 1.00 83.00 75 LEU A N 1
ATOM 581 C CA . LEU A 1 75 ? -8.628 3.105 8.058 1.00 83.00 75 LEU A CA 1
ATOM 582 C C . LEU A 1 75 ? -7.270 2.512 8.421 1.00 83.00 75 LEU A C 1
ATOM 584 O O . LEU A 1 75 ? -6.509 3.131 9.168 1.00 83.00 75 LEU A O 1
ATOM 588 N N . LEU A 1 76 ? -6.967 1.329 7.900 1.00 81.44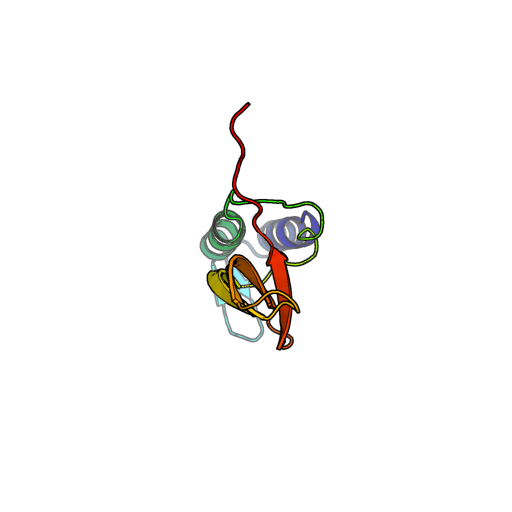 76 LEU A N 1
ATOM 589 C CA . LEU A 1 76 ? -5.677 0.677 8.054 1.00 81.44 76 LEU A CA 1
ATOM 590 C C . LEU A 1 76 ? -4.798 0.983 6.843 1.00 81.44 76 LEU A C 1
ATOM 592 O O . LEU A 1 76 ? -5.218 0.857 5.695 1.00 81.44 76 LEU A O 1
ATOM 596 N N . THR A 1 77 ? -3.555 1.369 7.107 1.00 78.12 77 THR A N 1
ATOM 597 C CA . THR A 1 77 ? -2.544 1.629 6.083 1.00 78.12 77 THR A CA 1
ATOM 598 C C . THR A 1 77 ? -1.288 0.829 6.398 1.00 78.12 77 THR A C 1
ATOM 600 O O . THR A 1 77 ? -0.818 0.851 7.532 1.00 78.12 77 THR A O 1
ATOM 603 N N . GLY A 1 78 ? -0.746 0.105 5.419 1.00 71.44 78 GLY A N 1
ATOM 604 C CA . GLY A 1 78 ? 0.440 -0.741 5.595 1.00 71.44 78 GLY A CA 1
ATOM 605 C C . GLY A 1 78 ? 1.496 -0.469 4.531 1.00 71.44 78 GLY A C 1
ATOM 606 O O . GLY A 1 78 ? 1.174 -0.439 3.348 1.00 71.44 78 GLY A O 1
ATOM 607 N N . GLY A 1 7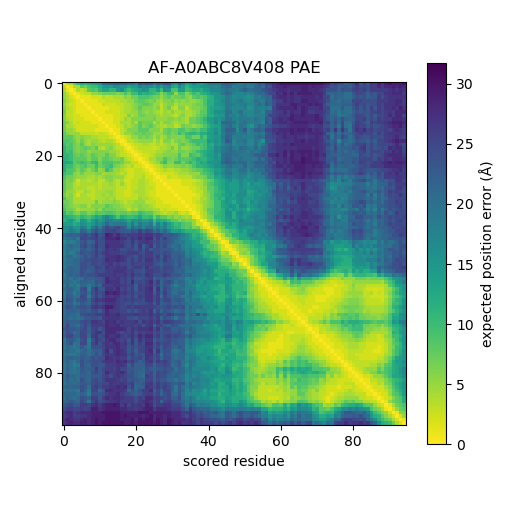9 ? 2.751 -0.266 4.934 1.00 66.88 79 GLY A N 1
ATOM 608 C CA . GLY A 1 79 ? 3.894 -0.058 4.043 1.00 66.88 79 GLY A CA 1
ATOM 609 C C . GLY A 1 79 ? 4.710 -1.332 3.799 1.00 66.88 79 GLY A C 1
ATOM 610 O O . GLY A 1 79 ? 4.736 -2.245 4.620 1.00 66.88 79 GLY A O 1
ATOM 611 N N . LEU A 1 80 ? 5.458 -1.372 2.690 1.00 61.41 80 LEU A N 1
ATOM 612 C CA . LEU A 1 80 ? 6.330 -2.504 2.312 1.00 61.41 80 LEU A CA 1
ATOM 613 C C . LEU A 1 80 ? 7.451 -2.820 3.322 1.00 61.41 80 LEU A C 1
ATOM 615 O O . LEU A 1 80 ? 8.077 -3.872 3.243 1.00 61.41 80 LEU A O 1
ATOM 619 N N . ASN A 1 81 ? 7.720 -1.914 4.261 1.00 68.88 81 ASN A N 1
ATOM 620 C CA . ASN A 1 81 ? 8.670 -2.102 5.357 1.00 68.88 81 ASN A CA 1
ATOM 621 C C . ASN A 1 81 ? 8.045 -2.790 6.590 1.00 68.88 81 ASN A C 1
ATOM 623 O O . ASN A 1 81 ? 8.688 -2.843 7.635 1.00 68.88 81 ASN A O 1
ATOM 627 N N . GLY A 1 82 ? 6.794 -3.255 6.500 1.00 64.12 82 GLY A N 1
ATOM 628 C CA . GLY A 1 82 ? 6.066 -3.881 7.607 1.00 64.12 82 GLY A CA 1
ATOM 629 C C . GLY A 1 82 ? 5.518 -2.891 8.639 1.00 64.12 82 GLY A C 1
ATOM 630 O O . GLY A 1 82 ? 4.959 -3.312 9.647 1.00 64.12 82 GLY A O 1
ATOM 631 N N . SER A 1 83 ? 5.660 -1.581 8.414 1.00 73.62 83 SER A N 1
ATOM 632 C CA . SER A 1 83 ? 5.005 -0.570 9.247 1.00 73.62 83 SER A CA 1
ATOM 633 C C . SER A 1 83 ? 3.528 -0.475 8.889 1.00 73.62 83 SER A C 1
ATOM 635 O O . SER A 1 83 ? 3.181 -0.459 7.708 1.00 73.62 83 SER A O 1
ATOM 637 N N . PHE A 1 84 ? 2.672 -0.342 9.895 1.00 76.50 84 PHE A N 1
ATOM 638 C CA . PHE A 1 84 ? 1.256 -0.055 9.707 1.00 76.50 84 PHE A CA 1
ATOM 639 C C . PHE A 1 84 ? 0.826 1.135 10.565 1.00 76.50 84 PHE A C 1
ATOM 641 O O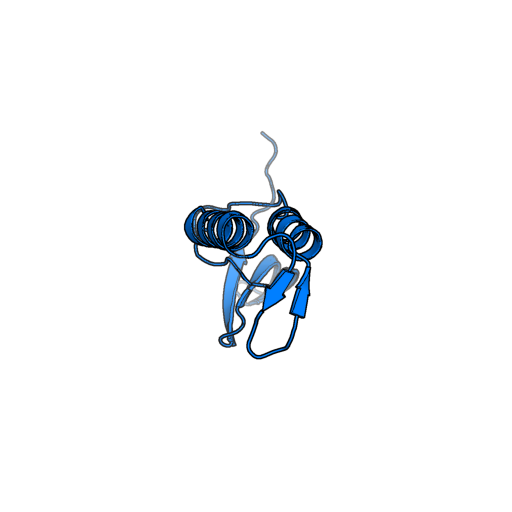 . PHE A 1 84 ? 1.425 1.423 11.600 1.00 76.50 84 PHE A O 1
ATOM 648 N N . CYS A 1 85 ? -0.196 1.848 10.108 1.00 78.62 85 CYS A N 1
ATOM 649 C CA . CYS A 1 85 ? -0.834 2.945 10.820 1.00 78.62 85 CYS A CA 1
ATOM 650 C C . CYS A 1 85 ? -2.348 2.810 10.671 1.00 78.62 85 CYS A C 1
ATOM 652 O O . CYS A 1 85 ? -2.839 2.472 9.592 1.00 78.62 85 CYS A O 1
ATOM 654 N N . SER A 1 86 ? -3.075 3.083 11.748 1.00 78.88 86 SER A N 1
ATOM 655 C CA . SER A 1 86 ? -4.532 3.016 11.808 1.00 78.88 86 SER A CA 1
ATOM 656 C C . SER A 1 86 ? -5.105 4.356 12.242 1.00 78.88 86 SER A C 1
ATOM 658 O O . SER A 1 86 ? -4.621 4.945 13.210 1.00 78.88 86 SER A O 1
ATOM 660 N N . ILE A 1 87 ? -6.155 4.812 11.565 1.00 81.94 87 ILE A N 1
ATOM 661 C CA . ILE A 1 87 ? -6.858 6.058 11.882 1.00 81.94 87 ILE A CA 1
ATOM 662 C C . ILE A 1 87 ? -8.316 5.718 12.183 1.00 81.94 87 ILE A C 1
ATOM 664 O O . ILE A 1 87 ? -8.963 5.036 11.389 1.00 81.94 87 ILE A O 1
ATOM 668 N N . LEU A 1 88 ? -8.829 6.197 13.320 1.00 81.81 88 LEU A N 1
ATOM 669 C CA . LEU A 1 88 ? -10.242 6.060 13.667 1.00 81.81 88 LEU A CA 1
ATOM 670 C C . LEU A 1 88 ? -11.091 6.902 12.713 1.00 81.81 88 LEU A C 1
ATOM 672 O O . LEU A 1 88 ? -10.876 8.111 12.595 1.00 81.81 88 LEU A O 1
ATOM 676 N N . ILE A 1 89 ? -12.069 6.276 12.066 1.00 78.06 89 ILE A N 1
ATOM 677 C CA . ILE A 1 89 ? -13.058 6.987 11.264 1.00 78.06 89 ILE A CA 1
ATOM 678 C C . ILE A 1 89 ? -14.206 7.335 12.210 1.00 78.06 89 ILE A C 1
ATOM 680 O O . ILE A 1 89 ? -15.027 6.489 12.556 1.00 78.06 89 ILE A O 1
ATOM 684 N N . ALA A 1 90 ? -14.243 8.583 12.680 1.00 68.69 90 ALA A N 1
ATOM 685 C CA . ALA A 1 90 ? -15.412 9.063 13.405 1.00 68.69 90 ALA A CA 1
ATOM 686 C C . ALA A 1 90 ? -16.624 9.061 12.455 1.00 68.69 90 ALA A C 1
ATOM 688 O O . ALA A 1 90 ? -16.474 9.449 11.290 1.00 68.69 90 ALA A O 1
ATOM 689 N N . PRO A 1 91 ? -17.820 8.649 12.916 1.00 55.22 91 PRO A N 1
ATOM 690 C CA . PRO A 1 91 ? -19.019 8.752 12.102 1.00 55.22 91 PRO A CA 1
ATOM 691 C C . PRO A 1 91 ? -19.205 10.215 11.689 1.00 55.22 91 PRO A C 1
ATOM 693 O O . PRO A 1 91 ? -19.177 11.111 12.535 1.00 55.22 91 PRO A O 1
ATOM 696 N N . PHE A 1 92 ? -19.373 10.455 10.386 1.00 44.75 92 PHE A N 1
ATOM 697 C CA . PHE A 1 92 ? -19.779 11.757 9.864 1.00 44.75 92 PHE A CA 1
ATOM 698 C C . PHE A 1 92 ? -21.100 12.146 10.543 1.00 44.75 92 PHE A C 1
ATOM 700 O O . PHE A 1 92 ? -22.163 11.642 10.182 1.00 44.75 92 PHE A O 1
ATOM 707 N N . GLN A 1 93 ? -21.052 13.031 11.540 1.00 38.97 93 GLN A N 1
ATOM 708 C CA . GLN A 1 93 ? -22.243 13.766 11.942 1.00 38.97 93 GLN A CA 1
ATOM 709 C C . GLN A 1 93 ? -22.490 14.808 10.855 1.00 38.97 93 GLN A C 1
ATOM 711 O O . GLN A 1 93 ? -21.792 15.817 10.784 1.00 38.97 93 GLN A O 1
ATOM 716 N N . ASN A 1 94 ? -23.441 14.517 9.966 1.00 33.72 94 ASN A N 1
ATOM 717 C CA . ASN A 1 94 ? -24.013 15.525 9.083 1.00 33.72 94 ASN A CA 1
ATOM 718 C C . ASN A 1 94 ? -24.646 16.609 9.971 1.00 33.72 94 ASN A C 1
ATOM 720 O O . ASN A 1 94 ? -25.605 16.314 10.687 1.00 33.72 94 ASN A O 1
ATOM 724 N N . TYR A 1 95 ? -24.082 17.815 9.943 1.00 37.97 95 TYR A N 1
ATOM 725 C CA . TYR A 1 95 ? -24.723 19.042 10.419 1.00 37.97 95 TYR A CA 1
ATOM 726 C C . TYR A 1 95 ? -25.260 19.817 9.220 1.00 37.97 95 TYR A C 1
ATOM 728 O O . TYR A 1 95 ? -24.543 19.858 8.192 1.00 37.97 9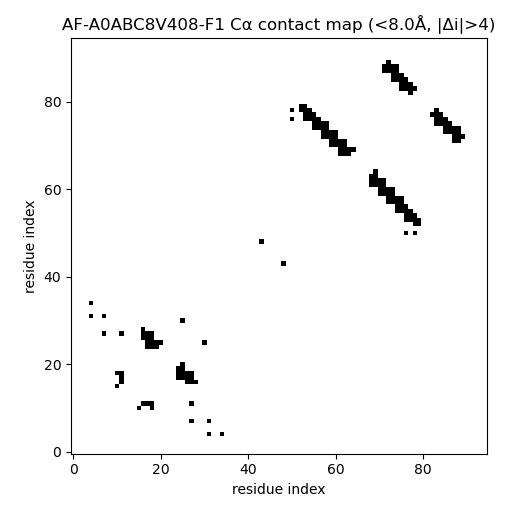5 TYR A O 1
#

Foldseek 3Di:
DVPVVVVLVVCCVVPNQWDQDPVGIDGSVVVNVCLVVLDDPPDPPPPCPPLSAWDWDWDWDFDQDPVGTDIFIWIWIADPVRDIDIDTDDPPPDD

Mean predicted aligned error: 15.54 Å

Organism: NCBI:txid185542

Secondary structure (DSSP, 8-state):
-HHHHHHHHHHHHHHTTEEEETTEEEEHHHHHHHHHHTS-SS---TT-TT-SSEEEEEEEEEEEETTEEEEEEEEEEEETTS-EEEEE-------

Solvent-accessible surface area (backbone atoms only — not comparable to full-atom values): 6064 Å² total; per-residue (Å²): 124,66,70,67,55,53,52,53,51,53,47,34,76,77,56,44,66,53,44,81,50,100,91,43,81,39,52,43,68,61,53,52,49,48,63,58,64,70,51,64,89,77,67,86,49,92,87,46,87,80,62,82,70,45,58,75,48,79,46,80,44,75,47,80,46,101,92,44,74,42,82,43,46,29,43,39,35,37,37,88,86,76,50,70,52,76,42,80,55,73,80,83,77,88,126

pLDDT: mean 71.23, std 14.29, range [33.72, 93.25]